Protein AF-A0A954X8K5-F1 (afdb_monomer)

pLDDT: mean 93.65, std 6.34, range [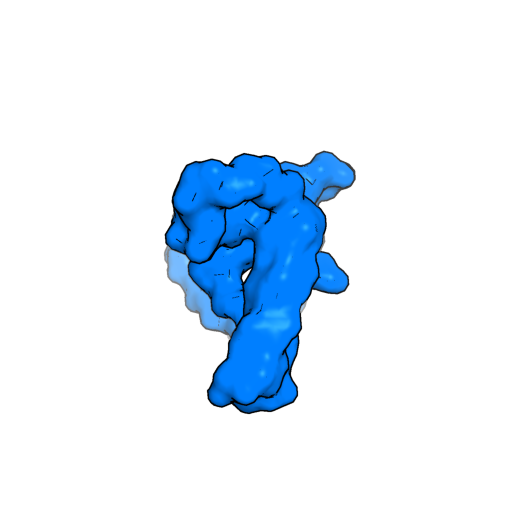58.38, 97.75]

Solvent-accessible surface area (backbone atoms only — not comparable to full-atom values): 5944 Å² total; per-residue (Å²): 126,47,57,43,73,37,19,64,62,40,15,60,72,76,40,69,89,68,79,51,52,36,67,55,29,44,54,52,52,26,53,54,33,31,76,76,71,71,41,59,78,76,60,70,95,43,46,41,54,51,51,54,73,51,75,42,65,50,98,85,74,42,83,75,48,76,46,67,44,48,72,92,75,37,46,44,72,56,34,52,50,52,51,56,51,47,38,57,73,64,69,59,64,86,84,85,80,91,126

Radius of gyration: 17.35 Å; Cα contacts (8 Å, |Δi|>4): 120; chains: 1; bounding box: 46×25×44 Å

Nearest PDB structures (foldseek):
  1qxx-assembly1_A-2  TM=3.710E-01  e=1.195E+00  Escherichia coli
  4egq-assembly5_D  TM=4.117E-01  e=3.309E+00  Burkholderia pseudomallei 1710b
  5na8-assembly1_A  TM=3.197E-01  e=1.988E+00  Bacteroides thetaiotaomicron VPI-5482

Structure (mmCIF, N/CA/C/O backbone):
data_AF-A0A954X8K5-F1
#
_entry.id   AF-A0A954X8K5-F1
#
loop_
_atom_site.group_PDB
_atom_site.id
_atom_site.type_symbol
_atom_site.label_atom_id
_atom_site.label_alt_id
_atom_site.label_comp_id
_atom_site.label_asym_id
_atom_site.label_entity_id
_atom_site.label_seq_id
_atom_site.pdbx_PDB_ins_code
_atom_site.Cartn_x
_atom_site.Cartn_y
_atom_site.Cartn_z
_atom_site.occupancy
_atom_site.B_iso_or_equiv
_atom_site.auth_seq_id
_atom_site.auth_comp_id
_atom_site.auth_asym_id
_atom_site.auth_atom_id
_atom_site.pdbx_PDB_model_num
ATOM 1 N N . MET A 1 1 ? 6.149 9.126 4.020 1.00 63.34 1 MET A N 1
ATOM 2 C CA . MET A 1 1 ? 5.017 8.317 4.517 1.00 63.34 1 MET A CA 1
ATOM 3 C C . MET A 1 1 ? 4.435 7.624 3.302 1.00 63.34 1 MET A C 1
ATOM 5 O O . MET A 1 1 ? 4.026 8.323 2.388 1.00 63.34 1 MET A O 1
ATOM 9 N N . GLU A 1 2 ? 4.518 6.299 3.244 1.00 77.75 2 GLU A N 1
ATOM 10 C CA . GLU A 1 2 ? 4.199 5.508 2.038 1.00 77.75 2 GLU A CA 1
ATOM 11 C C . GLU A 1 2 ? 2.743 5.021 2.029 1.00 77.75 2 GLU A C 1
ATOM 13 O O . GLU A 1 2 ? 2.115 4.886 0.979 1.00 77.75 2 GLU A O 1
ATOM 18 N N . SER A 1 3 ? 2.171 4.841 3.216 1.00 88.38 3 SER A N 1
ATOM 19 C CA . SER A 1 3 ? 0.795 4.418 3.444 1.00 88.38 3 SER A CA 1
ATOM 20 C C . SER A 1 3 ? 0.175 5.181 4.615 1.00 88.38 3 SER A C 1
ATOM 22 O O . SER A 1 3 ? 0.874 5.736 5.470 1.00 88.38 3 SER A O 1
ATOM 24 N N . VAL A 1 4 ? -1.155 5.210 4.659 1.00 93.44 4 VAL A N 1
ATOM 25 C CA . VAL A 1 4 ? -1.936 5.784 5.765 1.00 93.44 4 VAL A CA 1
ATOM 26 C C . VAL A 1 4 ? -3.015 4.810 6.205 1.00 93.44 4 VAL A C 1
ATOM 28 O O . VAL A 1 4 ? -3.489 4.006 5.407 1.00 93.44 4 VAL A O 1
ATOM 31 N N . ALA A 1 5 ? -3.424 4.884 7.470 1.00 95.31 5 ALA A N 1
ATOM 32 C CA . ALA A 1 5 ? -4.555 4.100 7.946 1.00 95.31 5 ALA A CA 1
ATOM 33 C C . ALA A 1 5 ? -5.865 4.594 7.309 1.00 95.31 5 ALA A C 1
ATOM 35 O O . ALA A 1 5 ? -6.159 5.790 7.311 1.00 95.31 5 ALA A O 1
ATOM 36 N N . ASP A 1 6 ? -6.669 3.663 6.814 1.00 96.06 6 ASP A N 1
ATOM 37 C CA . ASP A 1 6 ? -8.031 3.891 6.358 1.00 96.06 6 ASP A CA 1
ATOM 38 C C . ASP A 1 6 ? -8.956 4.024 7.570 1.00 96.06 6 ASP A C 1
ATOM 40 O O . ASP A 1 6 ? -9.464 3.045 8.121 1.00 96.06 6 ASP A O 1
ATOM 44 N N . GLY A 1 7 ? -9.167 5.261 8.016 1.00 96.19 7 GLY A N 1
ATOM 45 C CA . GLY A 1 7 ? -10.018 5.526 9.171 1.00 96.19 7 GLY A CA 1
ATOM 46 C C . GLY A 1 7 ? -11.491 5.172 8.946 1.00 96.19 7 GLY A C 1
ATOM 47 O O . GLY A 1 7 ? -12.183 4.871 9.918 1.00 96.19 7 GLY A O 1
ATOM 48 N N . GLN A 1 8 ? -11.978 5.151 7.697 1.00 95.38 8 GLN A N 1
ATOM 49 C CA . GLN A 1 8 ? -13.343 4.697 7.404 1.00 95.38 8 GLN A CA 1
ATOM 50 C C . GLN A 1 8 ? -13.455 3.183 7.609 1.00 95.38 8 GLN A C 1
ATOM 52 O O . GLN A 1 8 ? -14.392 2.707 8.261 1.00 95.38 8 GLN A O 1
ATOM 57 N N . LEU A 1 9 ? -12.469 2.425 7.126 1.00 96.06 9 LEU A N 1
ATOM 58 C CA . LEU A 1 9 ? -12.402 0.983 7.349 1.00 96.06 9 LEU A CA 1
ATOM 59 C C . LEU A 1 9 ? -12.200 0.647 8.834 1.00 96.06 9 LEU A C 1
ATOM 61 O O . LEU A 1 9 ? -12.860 -0.246 9.361 1.00 96.06 9 LEU A O 1
ATOM 65 N N . VAL A 1 10 ? -11.341 1.385 9.544 1.00 96.75 10 VAL A N 1
ATOM 66 C CA . VAL A 1 10 ? -11.159 1.198 10.994 1.00 96.75 10 VAL A CA 1
ATOM 67 C C . VAL A 1 10 ? -12.465 1.471 11.742 1.00 96.75 10 VAL A C 1
ATOM 69 O O . VAL A 1 10 ? -12.870 0.638 12.549 1.00 96.75 10 VAL A O 1
ATOM 72 N N . SER A 1 11 ? -13.147 2.587 11.458 1.00 97.12 11 SER A N 1
ATOM 73 C CA . SER A 1 11 ? -14.422 2.938 12.102 1.00 97.12 11 SER A CA 1
ATOM 74 C C . SER A 1 11 ? -15.478 1.849 11.889 1.00 97.12 11 SER A C 1
ATOM 76 O O . SER A 1 11 ? -16.049 1.336 12.850 1.00 97.12 11 SER A O 1
ATOM 7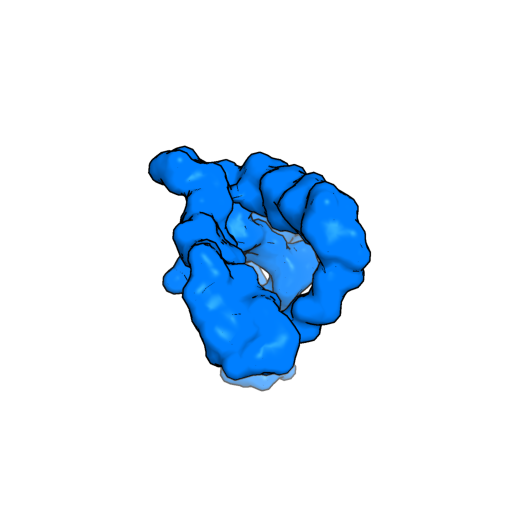8 N N . SER A 1 12 ? -15.667 1.414 10.640 1.00 95.56 12 SER A N 1
ATOM 79 C CA . SER A 1 12 ? -16.687 0.418 10.287 1.00 95.56 12 SER A CA 1
ATOM 80 C C . SER A 1 12 ? -16.431 -0.980 10.862 1.00 95.56 12 SER A C 1
ATOM 82 O O . SER A 1 12 ? -17.383 -1.653 11.251 1.00 95.56 12 SER A O 1
ATOM 84 N N . ILE A 1 13 ? -15.171 -1.423 10.935 1.00 96.31 13 ILE A N 1
ATOM 85 C CA . ILE A 1 13 ? -14.827 -2.790 11.358 1.00 96.31 13 ILE A CA 1
ATOM 86 C C . ILE A 1 13 ? -14.563 -2.894 12.862 1.00 96.31 13 ILE A C 1
ATOM 88 O O . ILE A 1 13 ? -14.936 -3.893 13.478 1.00 96.31 13 ILE A O 1
ATOM 92 N N . ARG A 1 14 ? -13.886 -1.908 13.466 1.00 95.19 14 ARG A N 1
ATOM 93 C CA . ARG A 1 14 ? -13.508 -1.960 14.890 1.00 95.19 14 ARG A CA 1
ATOM 94 C C . ARG A 1 14 ? -14.572 -1.384 15.815 1.00 95.19 14 ARG A C 1
ATOM 96 O O . ARG A 1 14 ? -14.689 -1.879 16.931 1.00 95.19 14 ARG A O 1
ATOM 103 N N . TYR A 1 15 ? -15.347 -0.402 15.352 1.00 96.44 15 TYR A N 1
ATOM 104 C CA . TYR A 1 15 ? -16.323 0.326 16.173 1.00 96.44 15 TYR A CA 1
ATOM 105 C C . TYR A 1 15 ? -17.711 0.394 15.508 1.00 96.44 15 TYR A C 1
ATOM 107 O O . TYR A 1 15 ? -18.275 1.483 15.336 1.00 96.44 15 TYR A O 1
ATOM 115 N N . PRO A 1 16 ? -18.283 -0.754 15.092 1.00 94.31 16 PRO A N 1
ATOM 116 C CA . PRO A 1 16 ? -19.572 -0.768 14.413 1.00 94.31 16 PRO A CA 1
ATOM 117 C C . PRO A 1 16 ? -20.664 -0.167 15.311 1.00 94.31 16 PRO A C 1
ATOM 119 O O . PRO A 1 16 ? -20.858 -0.588 16.447 1.00 94.31 16 PRO A O 1
ATOM 122 N N . GLY A 1 17 ? -21.397 0.818 14.786 1.00 93.12 17 GLY A N 1
ATOM 123 C CA . GLY A 1 17 ? -22.495 1.489 15.495 1.00 93.12 17 GLY A CA 1
ATOM 124 C C 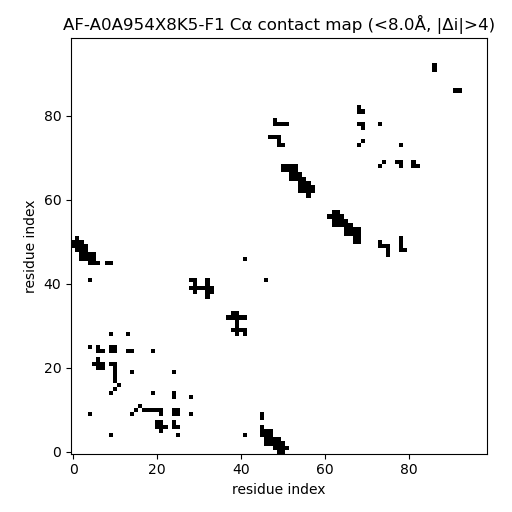. GLY A 1 17 ? -22.085 2.684 16.362 1.00 93.12 17 GLY A C 1
ATOM 125 O O . GLY A 1 17 ? -22.956 3.443 16.778 1.00 93.12 17 GLY A O 1
ATOM 126 N N . GLU A 1 18 ? -20.789 2.923 16.576 1.00 93.12 18 GLU A N 1
ATOM 127 C CA . GLU A 1 18 ? -20.309 4.057 17.384 1.00 93.12 18 GLU A CA 1
ATOM 128 C C . GLU A 1 18 ? -20.196 5.365 16.581 1.00 93.12 18 GLU A C 1
ATOM 130 O O . GLU A 1 18 ? -19.971 6.426 17.154 1.00 93.12 18 GLU A O 1
ATOM 135 N N . SER A 1 19 ? -20.390 5.304 15.255 1.00 90.06 19 SER A N 1
ATOM 136 C CA . SER A 1 19 ? -20.372 6.453 14.328 1.00 90.06 19 SER A CA 1
ATOM 137 C C . SER A 1 19 ? -19.145 7.364 14.479 1.00 90.06 19 SER A C 1
ATOM 139 O O . SER A 1 19 ? -19.233 8.571 14.255 1.00 90.06 19 SER A O 1
ATOM 141 N N . LEU A 1 20 ? -17.996 6.789 14.851 1.00 95.00 20 LEU A N 1
ATOM 142 C CA . LEU A 1 20 ? -16.751 7.534 15.018 1.00 95.00 20 LEU A CA 1
ATOM 143 C C . LEU A 1 20 ? -16.298 8.119 13.681 1.00 95.00 20 LEU A C 1
ATOM 145 O O . LEU A 1 20 ? -16.324 7.433 12.649 1.00 95.00 20 LEU A O 1
ATOM 149 N N . SER A 1 21 ? -15.803 9.357 13.706 1.00 97.19 21 SER A N 1
ATOM 150 C CA . SER A 1 21 ? -15.114 9.910 12.544 1.00 97.19 21 SER A CA 1
ATOM 151 C C . SER A 1 21 ? -13.829 9.113 12.249 1.00 97.19 21 SER A C 1
ATOM 153 O O . SER A 1 21 ? -13.250 8.504 13.156 1.00 97.19 21 SER A O 1
ATOM 155 N N . PRO A 1 22 ? -13.324 9.123 11.000 1.00 96.44 22 PRO A N 1
ATOM 156 C CA . PRO A 1 22 ? -12.107 8.394 10.633 1.00 96.44 22 PRO A CA 1
ATOM 157 C C . PRO A 1 22 ? -10.901 8.682 11.544 1.00 96.44 22 PRO A C 1
ATOM 159 O O . PRO A 1 22 ? -10.180 7.764 11.932 1.00 96.44 22 PRO A O 1
ATOM 162 N N . ASN A 1 23 ? -10.704 9.945 11.934 1.00 96.75 23 ASN A N 1
ATOM 163 C CA . ASN A 1 23 ? -9.583 10.353 12.784 1.00 96.75 23 ASN A CA 1
ATOM 164 C C . ASN A 1 23 ? -9.741 9.878 14.235 1.00 96.75 23 ASN A C 1
ATOM 166 O O . ASN A 1 23 ? -8.761 9.456 14.853 1.00 96.75 23 ASN A O 1
ATOM 170 N N . GLU A 1 24 ? -10.959 9.917 14.779 1.00 97.69 24 GLU A N 1
ATOM 171 C CA . GLU A 1 24 ? -11.253 9.395 16.119 1.00 97.69 24 GLU A CA 1
ATOM 172 C C . GLU A 1 24 ? -11.058 7.880 16.169 1.00 97.69 24 GLU A C 1
ATOM 174 O O . GLU A 1 24 ? -10.412 7.373 17.085 1.00 97.69 24 GLU A O 1
ATOM 179 N N . ALA A 1 25 ? -11.539 7.166 15.148 1.00 97.50 25 ALA A N 1
ATOM 180 C CA . ALA A 1 25 ? -11.385 5.721 15.038 1.00 97.50 25 ALA A CA 1
ATOM 181 C C . ALA A 1 25 ? -9.905 5.306 14.986 1.00 97.50 25 ALA A C 1
ATOM 183 O O . ALA A 1 25 ? -9.494 4.398 15.712 1.00 97.50 25 ALA A O 1
ATOM 184 N N . ILE A 1 26 ? -9.085 6.004 14.188 1.00 97.38 26 ILE A N 1
ATOM 185 C CA . ILE A 1 26 ? -7.627 5.801 14.149 1.00 97.38 26 ILE A CA 1
ATOM 186 C C . ILE A 1 26 ? -7.011 6.061 15.525 1.00 97.38 26 ILE A C 1
ATOM 188 O O . ILE A 1 26 ? -6.262 5.225 16.026 1.00 97.38 26 ILE A O 1
ATOM 192 N N . SER A 1 27 ? -7.328 7.198 16.147 1.00 97.56 27 SER A N 1
ATOM 193 C CA . SER A 1 27 ? -6.715 7.611 17.417 1.00 97.56 27 SER A CA 1
ATOM 194 C C . SER A 1 27 ? -7.032 6.629 18.544 1.00 97.56 27 SER A C 1
ATOM 196 O O . SER A 1 27 ? -6.135 6.210 19.275 1.00 97.56 27 SER A O 1
ATOM 198 N N 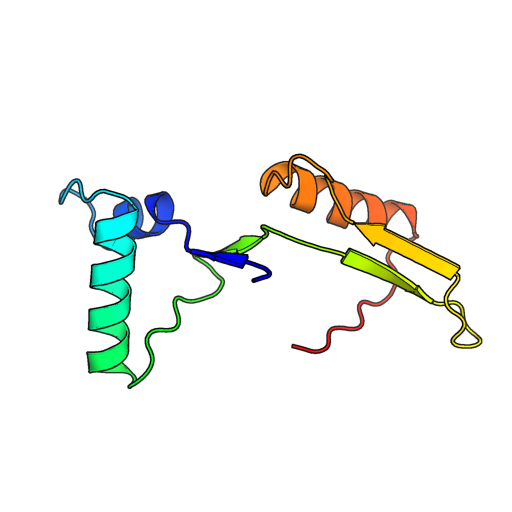. ARG A 1 28 ? -8.294 6.197 18.639 1.00 97.75 28 ARG A N 1
ATOM 199 C CA . ARG A 1 28 ? -8.724 5.187 19.606 1.00 97.75 28 ARG A CA 1
ATOM 200 C C . ARG A 1 28 ? -8.045 3.848 19.351 1.00 97.75 28 ARG A C 1
ATOM 202 O O . ARG A 1 28 ? -7.513 3.253 20.281 1.00 97.75 28 ARG A O 1
ATOM 209 N N . TYR A 1 29 ? -7.992 3.403 18.094 1.00 97.19 29 TYR A N 1
ATOM 210 C CA . TYR A 1 29 ? -7.386 2.112 17.780 1.00 97.19 29 TYR A CA 1
ATOM 211 C C . TYR A 1 29 ? -5.883 2.087 18.080 1.00 97.19 29 TYR A C 1
ATOM 213 O O . TYR A 1 29 ? -5.381 1.102 18.615 1.00 97.19 29 TYR A O 1
ATOM 221 N N . ARG A 1 30 ? -5.172 3.193 17.825 1.00 97.12 30 ARG A N 1
ATOM 222 C CA . ARG A 1 30 ? -3.770 3.357 18.234 1.00 97.12 30 ARG A CA 1
ATOM 223 C C . ARG A 1 30 ? -3.588 3.227 19.744 1.00 97.12 30 ARG A C 1
ATOM 225 O O . ARG A 1 30 ? -2.706 2.493 20.175 1.00 97.12 30 ARG A O 1
ATOM 232 N N . ALA A 1 31 ? -4.431 3.888 20.539 1.00 97.69 31 ALA A N 1
ATOM 233 C CA . ALA A 1 31 ? -4.366 3.798 21.997 1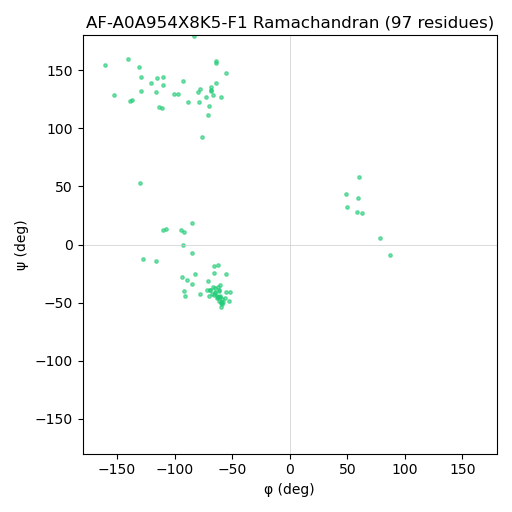.00 97.69 31 ALA A CA 1
ATOM 234 C C . ALA A 1 31 ? -4.579 2.357 22.496 1.00 97.69 31 ALA A C 1
ATOM 236 O O . ALA A 1 31 ? -3.798 1.863 23.308 1.00 97.69 31 ALA A O 1
ATOM 237 N N . GLU A 1 32 ? -5.571 1.650 21.947 1.00 97.00 32 GLU A N 1
ATOM 238 C CA . GLU A 1 32 ? -5.826 0.242 22.280 1.00 97.00 32 GLU A CA 1
ATOM 239 C C . GLU A 1 32 ? -4.657 -0.684 21.899 1.00 97.00 32 GLU A C 1
ATOM 241 O O . GLU A 1 32 ? -4.375 -1.656 22.602 1.00 97.00 32 GLU A O 1
ATOM 246 N N . LEU A 1 33 ? -3.979 -0.416 20.778 1.00 97.00 33 LEU A N 1
ATOM 247 C CA . LEU A 1 33 ? -2.817 -1.193 20.343 1.00 97.00 33 LEU A CA 1
ATOM 248 C C . LEU A 1 33 ? -1.610 -0.971 21.257 1.00 97.00 33 LEU A C 1
ATOM 250 O O . LEU A 1 33 ? -0.927 -1.942 21.593 1.00 97.00 33 LEU A O 1
ATOM 254 N N . VAL A 1 34 ? -1.386 0.264 21.715 1.00 97.31 34 VAL A N 1
ATOM 255 C CA . VAL A 1 34 ? -0.324 0.578 22.681 1.00 97.31 34 VAL A CA 1
ATOM 256 C C . VAL A 1 34 ? -0.564 -0.162 23.990 1.00 97.31 34 VAL A C 1
ATOM 258 O O . VAL A 1 34 ? 0.355 -0.792 24.503 1.00 97.31 34 VAL A O 1
ATOM 261 N N . GLU A 1 35 ? -1.794 -0.155 24.500 1.00 97.19 35 GLU A N 1
ATOM 262 C CA . GLU A 1 35 ? -2.138 -0.863 25.737 1.00 97.19 35 GLU A CA 1
ATOM 263 C C . GLU A 1 35 ? -1.911 -2.380 25.622 1.00 97.19 35 GLU A C 1
ATOM 265 O O . GLU A 1 35 ? -1.399 -3.010 26.545 1.00 97.19 35 GLU A O 1
ATOM 270 N N . LYS A 1 36 ? -2.257 -2.974 24.473 1.00 95.62 36 LYS A N 1
ATOM 271 C CA . LYS A 1 36 ? -2.196 -4.431 24.269 1.00 95.62 36 LYS A CA 1
ATOM 272 C C . LYS A 1 36 ? -0.822 -4.946 23.854 1.00 95.62 36 LYS A C 1
ATOM 274 O O . LYS A 1 36 ? -0.478 -6.080 24.174 1.00 95.62 36 LYS A O 1
ATOM 279 N N . THR A 1 37 ? -0.078 -4.164 23.078 1.00 95.56 37 THR A N 1
ATOM 280 C CA . THR A 1 37 ? 1.137 -4.626 22.384 1.00 95.56 37 THR A CA 1
ATOM 281 C C . THR A 1 37 ? 2.360 -3.748 22.637 1.00 95.56 37 THR A C 1
ATOM 283 O O . THR A 1 37 ? 3.471 -4.150 22.304 1.00 95.56 37 THR A O 1
ATOM 286 N N . GLY A 1 38 ? 2.179 -2.554 23.210 1.00 95.50 38 GLY A N 1
ATOM 287 C CA . GLY A 1 38 ? 3.235 -1.553 23.364 1.00 95.50 38 GLY A CA 1
ATOM 288 C C . GLY A 1 38 ? 3.546 -0.755 22.092 1.00 95.50 38 GLY A C 1
ATOM 289 O O . GLY A 1 38 ? 4.477 0.045 22.100 1.00 95.50 38 GLY A O 1
ATOM 290 N N . SER A 1 39 ? 2.789 -0.944 21.006 1.00 95.31 39 SER A N 1
ATOM 291 C CA . SER A 1 39 ? 2.967 -0.247 19.727 1.00 95.31 39 SER A CA 1
ATOM 292 C C . SER A 1 39 ? 1.653 0.361 19.243 1.00 95.31 39 SER A C 1
ATOM 294 O O . SER A 1 39 ? 0.601 -0.243 19.403 1.00 95.31 39 SER A O 1
ATOM 296 N N . ASP A 1 40 ? 1.704 1.533 18.613 1.00 95.06 40 ASP A N 1
ATOM 297 C CA . ASP A 1 40 ? 0.556 2.193 17.979 1.00 95.06 40 ASP A CA 1
ATOM 298 C C . ASP A 1 40 ? 0.396 1.828 16.489 1.00 95.06 40 ASP A C 1
ATOM 300 O O . ASP A 1 40 ? -0.395 2.440 15.763 1.00 95.06 40 ASP A O 1
ATOM 304 N N . PHE A 1 41 ? 1.141 0.832 16.006 1.00 94.69 41 PHE A N 1
ATOM 305 C CA . PHE A 1 41 ? 1.141 0.453 14.601 1.00 94.69 41 PHE A CA 1
ATOM 306 C C . PHE A 1 41 ? -0.172 -0.227 14.186 1.00 94.69 41 PHE A C 1
ATOM 308 O O . PHE A 1 41 ? -0.457 -1.369 14.552 1.00 94.69 41 PHE A O 1
ATOM 315 N N . ILE A 1 42 ? -0.960 0.459 13.354 1.00 94.94 42 ILE A N 1
ATOM 316 C CA . ILE A 1 42 ? -2.179 -0.098 12.758 1.00 94.94 42 ILE A CA 1
ATOM 317 C C . ILE A 1 42 ? -1.794 -1.122 11.672 1.00 94.94 42 ILE A C 1
ATOM 319 O O . ILE A 1 42 ? -1.056 -0.757 10.756 1.00 94.94 42 ILE A O 1
ATOM 323 N N . PRO A 1 43 ? -2.315 -2.368 11.704 1.00 93.88 43 PRO A N 1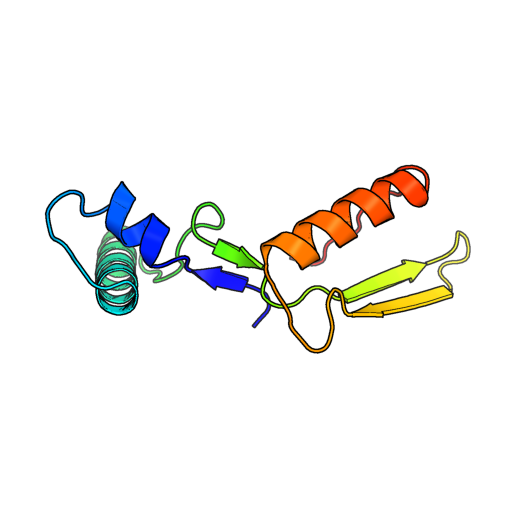
ATOM 324 C CA . PRO A 1 43 ? -1.959 -3.411 10.737 1.00 93.88 43 PRO A CA 1
ATOM 325 C C . PRO A 1 43 ? -2.165 -3.009 9.271 1.00 93.88 43 PRO A C 1
ATOM 327 O O . PRO A 1 43 ? -3.128 -2.315 8.947 1.00 93.88 43 PRO A O 1
ATOM 330 N N . TYR A 1 44 ? -1.325 -3.534 8.369 1.00 92.12 44 TYR A N 1
ATOM 331 C CA . TYR A 1 44 ? -1.375 -3.249 6.924 1.00 92.12 44 TYR A CA 1
ATOM 332 C C . TYR A 1 44 ? -2.730 -3.530 6.264 1.00 92.12 44 TYR A C 1
ATOM 334 O O . TYR A 1 44 ? -3.076 -2.887 5.282 1.00 92.12 44 TYR A O 1
ATOM 342 N N . THR A 1 45 ? -3.539 -4.434 6.823 1.00 93.69 45 THR A N 1
ATOM 343 C CA . THR A 1 45 ? -4.908 -4.704 6.349 1.00 93.69 45 THR A CA 1
ATOM 344 C C . THR A 1 45 ? -5.842 -3.497 6.456 1.00 93.69 45 THR A C 1
ATOM 346 O O . THR A 1 45 ? -6.901 -3.497 5.842 1.00 93.69 45 THR A O 1
ATOM 349 N N . PHE A 1 46 ? -5.475 -2.493 7.256 1.00 95.12 46 PHE A N 1
ATOM 350 C CA . PHE A 1 46 ? -6.193 -1.229 7.409 1.00 95.12 46 PHE A CA 1
ATOM 351 C C . PHE A 1 46 ? -5.4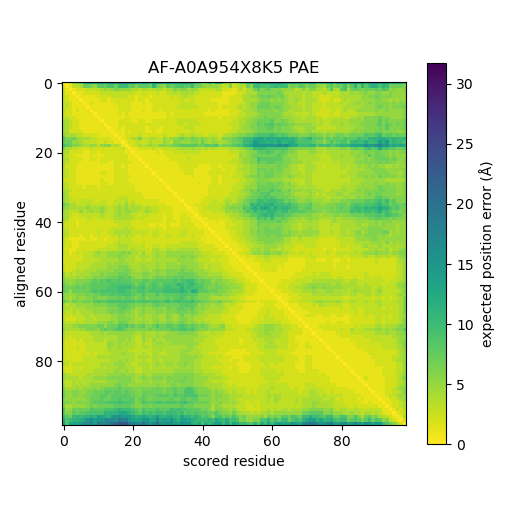59 -0.062 6.751 1.00 95.12 46 PHE A C 1
ATOM 353 O O . PHE A 1 46 ? -5.769 1.081 7.065 1.00 95.12 46 PHE A O 1
ATOM 360 N N . GLN A 1 47 ? -4.455 -0.305 5.909 1.00 94.56 47 GLN A N 1
ATOM 361 C CA . GLN A 1 47 ? -3.673 0.764 5.301 1.00 94.56 47 GLN A CA 1
ATOM 362 C C . GLN A 1 47 ? -3.947 0.893 3.804 1.00 94.56 47 GLN A C 1
ATOM 364 O O . GLN A 1 47 ? -4.125 -0.096 3.098 1.00 94.56 47 GLN A O 1
ATOM 369 N N . LEU A 1 48 ? -3.938 2.135 3.326 1.00 94.12 48 LEU A N 1
ATOM 370 C CA . LEU A 1 48 ? -4.009 2.487 1.913 1.00 94.12 48 LEU A CA 1
ATOM 371 C C . LEU A 1 48 ? -2.658 3.044 1.455 1.00 94.12 48 LEU A C 1
ATOM 373 O O . LEU A 1 48 ? -2.075 3.860 2.179 1.00 94.12 48 LEU A O 1
ATOM 377 N N . PRO A 1 49 ? -2.160 2.649 0.269 1.00 93.50 49 PRO A N 1
ATOM 378 C CA . PRO A 1 49 ? -0.957 3.244 -0.298 1.00 93.50 49 PRO A CA 1
ATOM 379 C C . PRO A 1 49 ? -1.239 4.696 -0.693 1.00 93.50 49 PRO A C 1
ATOM 381 O O . PRO A 1 49 ? -2.234 4.975 -1.360 1.00 93.50 49 PRO A O 1
ATOM 384 N N . VAL A 1 50 ? -0.359 5.615 -0.297 1.00 94.12 50 VAL A N 1
ATOM 385 C CA . VAL A 1 50 ? -0.437 7.042 -0.671 1.00 94.12 50 VAL A CA 1
ATOM 386 C C . VAL A 1 50 ? 0.746 7.491 -1.514 1.00 94.12 50 VAL A C 1
ATOM 388 O O . VAL A 1 50 ? 0.703 8.557 -2.113 1.00 94.12 50 VAL A O 1
ATOM 391 N N . SER A 1 51 ? 1.810 6.695 -1.580 1.00 93.81 51 SER A N 1
ATOM 392 C CA . SER A 1 51 ? 2.931 6.950 -2.475 1.00 93.81 51 SER A CA 1
ATOM 393 C C . SER A 1 51 ? 3.612 5.637 -2.822 1.00 93.81 51 SER A C 1
ATOM 395 O O . SER A 1 51 ? 3.945 4.855 -1.934 1.00 93.81 51 SER A O 1
ATOM 397 N N . VAL A 1 52 ? 3.804 5.393 -4.118 1.00 93.88 52 VAL A N 1
ATOM 398 C CA . VAL A 1 52 ? 4.543 4.235 -4.625 1.00 93.88 52 VAL A CA 1
ATOM 399 C C . VAL A 1 52 ? 5.442 4.703 -5.757 1.00 93.88 52 VAL A C 1
ATOM 401 O O . VAL A 1 52 ? 4.970 5.270 -6.742 1.00 93.88 52 VAL A O 1
ATOM 404 N N . VAL A 1 53 ? 6.737 4.430 -5.619 1.00 93.94 53 VAL A N 1
ATOM 405 C CA . VAL A 1 53 ? 7.743 4.674 -6.653 1.00 93.94 53 VAL A CA 1
ATOM 406 C C . VAL A 1 53 ? 8.322 3.333 -7.081 1.00 93.94 53 VAL A C 1
ATOM 408 O O . VAL A 1 53 ? 8.700 2.517 -6.243 1.00 93.94 53 VAL A O 1
ATOM 411 N N . VAL A 1 54 ? 8.389 3.095 -8.389 1.00 93.56 54 VAL A N 1
ATOM 412 C CA . VAL A 1 54 ? 8.901 1.849 -8.964 1.00 93.56 54 VAL A CA 1
ATOM 413 C C . VAL A 1 54 ? 10.190 2.137 -9.720 1.00 93.56 54 VAL A C 1
ATOM 415 O O . VAL A 1 54 ? 10.177 2.863 -10.712 1.00 93.56 54 VAL A O 1
ATOM 418 N N . ALA A 1 55 ? 11.288 1.528 -9.273 1.00 94.56 55 ALA A N 1
ATOM 419 C CA . ALA A 1 55 ? 12.555 1.498 -9.993 1.00 94.56 55 ALA A CA 1
ATOM 420 C C . ALA A 1 55 ? 12.678 0.186 -10.781 1.00 94.56 55 ALA A C 1
ATOM 422 O O . ALA A 1 55 ? 12.491 -0.899 -10.228 1.00 94.56 55 ALA A O 1
ATOM 423 N N . LYS A 1 56 ? 12.999 0.274 -12.072 1.00 93.56 56 LYS A N 1
ATOM 424 C CA . LYS A 1 56 ? 13.224 -0.889 -12.941 1.00 93.56 56 LYS A CA 1
ATOM 425 C C . LYS A 1 56 ? 14.717 -1.115 -13.093 1.00 93.56 56 LYS A C 1
ATOM 427 O O . LYS A 1 56 ? 15.440 -0.186 -13.443 1.00 93.56 56 LYS A O 1
ATOM 432 N N . ILE A 1 57 ? 15.156 -2.346 -12.865 1.00 94.12 57 ILE A N 1
ATOM 433 C CA . ILE A 1 57 ? 16.562 -2.746 -12.920 1.00 94.12 57 ILE A CA 1
ATOM 434 C C . ILE A 1 57 ? 16.730 -3.842 -13.978 1.00 94.12 57 ILE A C 1
ATOM 436 O O . ILE A 1 57 ? 15.873 -4.722 -14.083 1.00 94.12 57 ILE A O 1
ATOM 440 N N . ASP A 1 58 ? 17.800 -3.782 -14.774 1.00 93.44 58 ASP A N 1
ATOM 441 C CA . ASP A 1 58 ? 18.132 -4.829 -15.748 1.00 93.44 58 ASP A CA 1
ATOM 442 C C . ASP A 1 58 ? 18.903 -6.006 -15.116 1.00 93.44 58 ASP A C 1
ATOM 444 O O . ASP A 1 58 ? 19.198 -6.037 -13.919 1.00 93.44 58 ASP A O 1
ATOM 448 N N . THR A 1 59 ? 19.237 -7.009 -15.929 1.00 92.56 59 THR A N 1
ATOM 449 C CA . THR A 1 59 ? 19.997 -8.190 -15.485 1.00 92.56 59 THR A CA 1
ATOM 450 C C . THR A 1 59 ? 21.432 -7.875 -15.064 1.00 92.56 59 THR A C 1
ATOM 452 O O . THR A 1 59 ? 22.032 -8.670 -14.345 1.00 92.56 59 THR A O 1
ATOM 455 N N . ASP A 1 60 ? 21.969 -6.727 -15.479 1.00 96.06 60 ASP A N 1
ATOM 456 C CA . ASP A 1 60 ? 23.306 -6.247 -15.130 1.00 96.06 60 ASP A CA 1
ATOM 457 C C . ASP A 1 60 ? 23.276 -5.304 -13.911 1.00 96.06 60 ASP A C 1
ATOM 459 O O . ASP A 1 60 ? 24.267 -4.633 -13.612 1.00 96.06 60 ASP A O 1
ATOM 463 N N . LEU A 1 61 ? 22.143 -5.251 -13.199 1.00 92.31 61 LEU A N 1
ATOM 464 C CA . LEU A 1 61 ? 21.902 -4.401 -12.033 1.00 92.31 61 LEU A CA 1
ATOM 465 C C . LEU A 1 61 ? 21.968 -2.896 -12.333 1.00 92.31 61 LEU A C 1
ATOM 467 O O . LEU A 1 61 ? 22.260 -2.091 -11.445 1.00 92.31 61 LEU A O 1
ATOM 471 N N . ARG A 1 62 ? 21.673 -2.489 -13.571 1.00 95.75 62 ARG A N 1
ATOM 472 C CA . ARG A 1 62 ? 21.590 -1.075 -13.952 1.00 95.75 62 ARG A CA 1
ATOM 473 C C . ARG A 1 62 ? 20.167 -0.554 -13.833 1.00 95.75 62 ARG A C 1
ATOM 475 O O . ARG A 1 62 ? 19.207 -1.231 -14.195 1.00 95.75 62 ARG A O 1
ATOM 482 N N . LEU A 1 63 ? 20.045 0.686 -13.362 1.00 95.69 63 LEU A N 1
ATOM 483 C CA . LEU A 1 63 ? 18.776 1.404 -13.314 1.00 95.69 63 LEU A CA 1
ATOM 484 C C . LEU A 1 63 ? 18.323 1.772 -14.730 1.00 95.69 63 LEU A C 1
ATOM 486 O O . LEU A 1 63 ? 19.010 2.512 -15.429 1.00 95.69 63 LEU A O 1
ATOM 490 N N . ILE A 1 64 ? 17.163 1.257 -15.129 1.00 95.00 64 ILE A N 1
ATOM 491 C CA . ILE A 1 64 ? 16.540 1.518 -16.430 1.00 95.00 64 ILE A CA 1
ATOM 492 C C . ILE A 1 64 ? 15.601 2.721 -16.337 1.00 95.00 64 ILE A C 1
ATOM 494 O O . ILE A 1 64 ? 15.572 3.557 -17.234 1.00 95.00 64 ILE A O 1
ATOM 498 N N . ASP A 1 65 ? 14.792 2.773 -15.278 1.00 94.44 65 ASP A N 1
ATOM 499 C CA . ASP A 1 65 ? 13.673 3.708 -15.166 1.00 94.44 65 ASP A CA 1
ATOM 500 C C . ASP A 1 65 ? 13.239 3.877 -13.704 1.00 94.44 65 ASP A C 1
ATOM 502 O O . ASP A 1 65 ? 13.413 2.960 -12.895 1.00 94.44 65 ASP A O 1
ATOM 506 N N . VAL A 1 66 ? 12.643 5.025 -13.384 1.00 95.19 66 VAL A N 1
ATOM 507 C CA . VAL A 1 66 ? 12.022 5.329 -12.089 1.00 95.19 66 VAL A CA 1
ATOM 508 C C . VAL A 1 66 ? 10.726 6.081 -12.344 1.00 95.19 66 VAL A C 1
ATOM 510 O O . VAL A 1 66 ? 10.735 7.143 -12.959 1.00 95.19 66 VAL A O 1
ATOM 513 N N . VAL A 1 67 ? 9.616 5.554 -11.832 1.00 94.50 67 VAL A N 1
ATOM 514 C CA . VAL A 1 67 ? 8.296 6.171 -11.996 1.00 94.50 67 VAL A CA 1
ATOM 515 C C . VAL A 1 67 ? 7.579 6.307 -10.660 1.00 94.50 67 VAL A C 1
ATOM 517 O O . VAL A 1 67 ? 7.510 5.355 -9.884 1.00 94.50 67 VAL A O 1
ATOM 520 N N . SER A 1 68 ? 7.032 7.494 -10.413 1.00 95.94 68 SER A N 1
ATOM 521 C CA . SER A 1 68 ? 6.096 7.780 -9.324 1.00 95.94 68 SER A CA 1
ATOM 522 C C . SER A 1 68 ? 4.676 7.496 -9.811 1.00 95.94 68 SER A C 1
ATOM 524 O O . SER A 1 68 ? 4.257 8.014 -10.848 1.00 95.94 68 SER A O 1
ATOM 526 N N . LEU A 1 69 ? 3.950 6.608 -9.130 1.00 96.31 69 LEU A N 1
ATOM 527 C CA . LEU A 1 69 ? 2.623 6.190 -9.580 1.00 96.31 69 LEU A CA 1
ATOM 528 C C . LEU A 1 69 ? 1.555 7.226 -9.217 1.00 96.31 69 LEU A C 1
ATOM 530 O O . LEU A 1 69 ? 1.440 7.630 -8.063 1.00 96.31 69 LEU A O 1
ATOM 534 N N . ASP A 1 70 ? 0.734 7.572 -10.213 1.00 97.00 70 ASP A N 1
ATOM 535 C CA . ASP A 1 70 ? -0.392 8.514 -10.108 1.00 97.00 70 ASP A CA 1
ATOM 536 C C . ASP A 1 70 ? -0.000 9.929 -9.644 1.00 97.00 70 ASP A C 1
ATOM 538 O O . ASP A 1 70 ? -0.807 10.623 -9.039 1.00 97.00 70 ASP A O 1
ATOM 542 N N . GLU A 1 71 ? 1.232 10.371 -9.905 1.00 93.69 71 GLU A N 1
ATOM 543 C CA . GLU A 1 71 ? 1.617 11.766 -9.674 1.00 93.69 71 GLU A CA 1
ATOM 544 C C . GLU A 1 71 ? 0.890 12.702 -10.665 1.00 93.69 71 GLU A C 1
ATOM 546 O O . GLU A 1 71 ? 0.893 12.402 -11.867 1.00 93.69 71 GLU A O 1
ATOM 551 N N . PRO A 1 72 ? 0.341 13.855 -10.215 1.00 94.44 72 PRO A N 1
ATOM 552 C CA . PRO A 1 72 ? 0.382 14.430 -8.856 1.00 94.44 72 PRO A CA 1
ATOM 553 C C . PRO A 1 72 ? -0.785 14.077 -7.909 1.00 94.44 72 PRO A C 1
ATOM 555 O O . PRO A 1 72 ? -0.815 14.579 -6.785 1.00 94.44 72 PRO A O 1
ATOM 558 N N . GLU A 1 73 ? -1.772 13.288 -8.330 1.00 96.12 73 GLU A N 1
ATOM 559 C CA . GLU A 1 73 ? -3.021 13.077 -7.582 1.00 96.12 73 GLU A CA 1
ATOM 560 C C . GLU A 1 73 ? -2.943 12.025 -6.462 1.00 96.12 73 GLU A C 1
ATOM 562 O O . GLU A 1 73 ? -3.730 12.091 -5.516 1.00 96.12 73 GLU A O 1
ATOM 567 N N . PHE A 1 74 ? -2.024 11.063 -6.559 1.00 94.69 74 PHE A N 1
ATOM 568 C CA . PHE A 1 74 ? -1.729 10.032 -5.556 1.00 94.69 74 PHE A CA 1
ATOM 569 C C . PHE A 1 74 ? -2.958 9.284 -5.011 1.00 94.69 74 PHE A C 1
ATOM 571 O O . PHE A 1 74 ? -3.099 9.037 -3.809 1.00 94.69 74 PHE A O 1
ATOM 578 N N . ARG A 1 75 ? -3.886 8.903 -5.891 1.00 95.38 75 ARG A N 1
ATOM 579 C CA . ARG A 1 75 ? -5.134 8.238 -5.502 1.00 95.38 75 ARG A CA 1
ATOM 580 C C . ARG A 1 75 ? -4.862 6.754 -5.223 1.00 95.38 75 ARG A C 1
ATOM 582 O O . ARG A 1 75 ? -4.467 6.036 -6.144 1.00 95.38 75 ARG A O 1
ATOM 589 N N . PRO A 1 76 ? -5.166 6.226 -4.020 1.00 95.50 76 PRO A N 1
ATOM 590 C CA . PRO A 1 76 ? -4.782 4.860 -3.636 1.00 95.50 76 PRO A CA 1
ATOM 591 C C . PRO A 1 76 ? -5.255 3.755 -4.593 1.00 95.50 76 PRO A C 1
ATOM 593 O O . PRO A 1 76 ? -4.513 2.822 -4.906 1.00 95.50 76 PRO A O 1
ATOM 596 N N . HIS A 1 77 ? -6.489 3.863 -5.095 1.00 95.06 77 HIS A N 1
ATOM 597 C CA . HIS A 1 77 ? -7.065 2.882 -6.018 1.00 95.06 77 HIS A CA 1
ATOM 598 C C . HIS A 1 77 ? -6.418 2.932 -7.411 1.00 95.06 77 HIS A C 1
ATOM 600 O O . HIS A 1 77 ? -6.285 1.892 -8.050 1.00 95.06 77 HIS A O 1
ATOM 606 N N . VAL A 1 78 ? -5.967 4.108 -7.860 1.00 97.25 78 VAL A N 1
ATOM 607 C CA . VAL A 1 78 ? -5.265 4.268 -9.142 1.00 97.25 78 VAL A CA 1
ATOM 608 C C . VAL A 1 78 ? -3.818 3.802 -9.027 1.00 97.25 78 VAL A C 1
ATOM 610 O O . VAL A 1 78 ? -3.354 3.060 -9.886 1.00 97.25 78 VAL A O 1
ATOM 613 N N . ILE A 1 79 ? -3.136 4.140 -7.926 1.00 97.00 79 ILE A N 1
ATOM 614 C CA . ILE A 1 79 ? -1.807 3.601 -7.597 1.00 97.00 79 ILE A CA 1
ATOM 615 C C . ILE A 1 79 ? -1.834 2.068 -7.644 1.00 97.00 79 ILE A C 1
ATOM 617 O O . ILE A 1 79 ? -0.985 1.449 -8.284 1.00 97.00 79 ILE A O 1
ATOM 621 N N . THR A 1 80 ? -2.835 1.459 -7.001 1.00 95.50 80 THR A N 1
ATOM 622 C CA . THR A 1 80 ? -2.997 -0.000 -6.966 1.00 95.50 80 THR A CA 1
ATOM 623 C C . THR A 1 80 ? -3.225 -0.577 -8.368 1.00 95.50 80 THR A C 1
ATOM 625 O O . THR A 1 80 ? -2.572 -1.556 -8.728 1.00 95.50 80 THR A O 1
ATOM 628 N N . ASP A 1 81 ? -4.095 0.033 -9.183 1.00 97.12 81 ASP A N 1
ATOM 629 C CA . ASP A 1 81 ? -4.316 -0.384 -10.578 1.00 97.12 81 ASP A CA 1
ATOM 630 C C . ASP A 1 81 ? -3.025 -0.310 -11.407 1.00 97.12 81 ASP A C 1
ATOM 632 O O . ASP A 1 81 ? -2.617 -1.292 -12.031 1.00 97.12 81 ASP A O 1
ATOM 636 N N . TYR A 1 82 ? -2.336 0.834 -11.377 1.00 96.81 82 TYR A N 1
ATOM 637 C CA . TYR A 1 82 ? -1.109 1.059 -12.141 1.00 96.81 82 TYR A CA 1
ATOM 638 C C . TYR A 1 82 ? 0.008 0.102 -11.743 1.00 96.81 82 TYR A C 1
ATOM 640 O O . TYR A 1 82 ? 0.710 -0.408 -12.618 1.00 96.81 82 TYR A O 1
ATOM 648 N N . PHE A 1 83 ? 0.147 -0.188 -10.450 1.00 95.38 83 PHE A N 1
ATOM 649 C CA . PHE A 1 83 ? 1.130 -1.145 -9.964 1.00 95.38 83 PHE A CA 1
ATOM 650 C C . PHE A 1 83 ? 0.901 -2.538 -10.568 1.00 95.38 83 PHE A C 1
ATOM 652 O O . PHE A 1 83 ? 1.805 -3.103 -11.190 1.00 95.38 83 PHE A O 1
ATOM 659 N N . TRP A 1 84 ? -0.317 -3.079 -10.450 1.00 96.44 84 TRP A N 1
ATOM 660 C CA . TRP A 1 84 ? -0.622 -4.429 -10.933 1.00 96.44 84 TRP A CA 1
ATOM 661 C C . TRP A 1 84 ? -0.614 -4.533 -12.456 1.00 96.44 84 TRP A C 1
ATOM 663 O O . TRP A 1 84 ? -0.091 -5.507 -13.004 1.00 96.44 84 TRP A O 1
ATOM 673 N N . ARG A 1 85 ? -1.124 -3.514 -13.154 1.00 96.25 85 ARG A N 1
ATOM 674 C CA . ARG A 1 85 ? -1.062 -3.453 -14.620 1.00 96.25 85 ARG A CA 1
ATOM 675 C C . ARG A 1 85 ? 0.371 -3.352 -15.119 1.00 96.25 85 ARG A C 1
ATOM 677 O O . ARG A 1 85 ? 0.713 -4.021 -16.089 1.00 96.25 85 ARG A O 1
ATOM 684 N N . GLY A 1 86 ? 1.210 -2.558 -14.456 1.00 94.00 86 GLY A N 1
ATOM 685 C CA . GLY A 1 86 ? 2.637 -2.475 -14.751 1.00 94.00 86 GLY A CA 1
ATOM 686 C C . GLY A 1 86 ? 3.319 -3.828 -14.575 1.00 94.00 86 GLY A C 1
ATOM 687 O O . GLY A 1 86 ? 3.998 -4.294 -15.486 1.00 94.00 86 GLY A O 1
ATOM 688 N N . T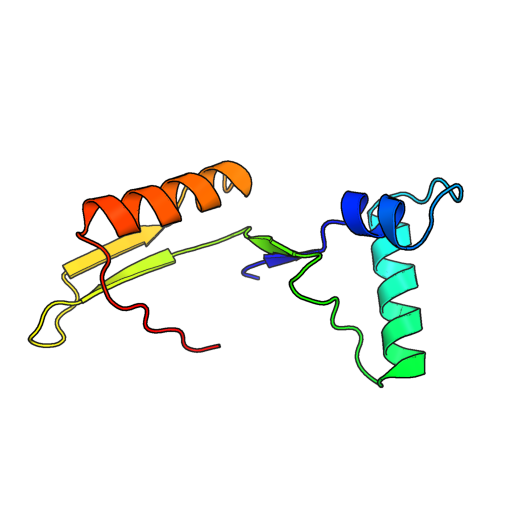RP A 1 87 ? 3.090 -4.498 -13.445 1.00 95.06 87 TRP A N 1
ATOM 689 C CA . TRP A 1 87 ? 3.654 -5.823 -13.184 1.00 95.06 87 TRP A CA 1
ATOM 690 C C . TRP A 1 87 ? 3.288 -6.847 -14.266 1.00 95.06 87 TRP A C 1
ATOM 692 O O . TRP A 1 87 ? 4.173 -7.534 -14.776 1.00 95.06 87 TRP A O 1
ATOM 702 N N . ASP A 1 88 ? 2.019 -6.917 -14.678 1.00 96.38 88 ASP A N 1
ATOM 703 C CA . ASP A 1 88 ? 1.602 -7.834 -15.744 1.00 96.38 88 ASP A CA 1
ATOM 704 C C . ASP A 1 88 ? 2.190 -7.430 -17.112 1.00 96.38 88 ASP A C 1
ATOM 706 O O . ASP A 1 88 ? 2.746 -8.273 -17.820 1.00 96.38 88 ASP A O 1
ATOM 710 N N . ALA A 1 89 ? 2.193 -6.132 -17.443 1.00 94.06 89 ALA A N 1
ATOM 711 C CA . ALA A 1 89 ? 2.775 -5.608 -18.684 1.00 94.06 89 ALA A CA 1
ATOM 712 C C . ALA A 1 89 ? 4.284 -5.888 -18.808 1.00 94.06 89 ALA A C 1
ATOM 714 O O . ALA A 1 89 ? 4.775 -6.173 -19.903 1.00 94.06 89 ALA A O 1
ATOM 715 N N . TYR A 1 90 ? 5.018 -5.876 -17.692 1.00 91.12 90 TYR A N 1
ATOM 716 C CA . TYR A 1 90 ? 6.443 -6.222 -17.636 1.00 91.12 90 TYR A CA 1
ATOM 717 C C . TYR A 1 90 ? 6.705 -7.728 -17.496 1.00 91.12 90 TYR A C 1
ATOM 719 O O . TYR A 1 90 ? 7.811 -8.130 -17.142 1.00 91.12 90 TYR A O 1
ATOM 727 N N . ARG A 1 91 ? 5.717 -8.573 -17.822 1.00 93.75 91 ARG A N 1
ATOM 728 C CA . ARG A 1 91 ? 5.809 -10.041 -17.765 1.00 93.75 91 ARG A CA 1
ATOM 729 C C . ARG A 1 91 ? 6.131 -10.568 -16.371 1.00 93.75 91 ARG A C 1
ATOM 731 O O . ARG A 1 91 ? 6.858 -11.548 -16.232 1.00 93.75 91 ARG A O 1
ATOM 738 N N . ARG A 1 92 ? 5.524 -9.952 -15.358 1.00 94.50 92 ARG A N 1
ATOM 739 C CA . ARG A 1 92 ? 5.528 -10.428 -13.973 1.00 94.50 92 ARG A CA 1
ATOM 740 C C . ARG A 1 92 ? 6.943 -10.525 -13.391 1.00 94.50 92 ARG A C 1
ATOM 742 O O . ARG A 1 92 ? 7.362 -11.612 -12.990 1.00 94.50 92 ARG A O 1
ATOM 749 N N . PRO A 1 93 ? 7.700 -9.411 -13.361 1.00 92.50 93 PRO A N 1
ATOM 750 C CA . PRO A 1 93 ? 9.049 -9.410 -12.814 1.00 92.50 93 PRO A CA 1
ATOM 751 C C . PRO A 1 93 ? 9.039 -9.739 -11.314 1.00 92.50 93 PRO A C 1
ATOM 753 O O . PRO A 1 93 ? 8.036 -9.549 -10.620 1.00 92.50 93 PRO A O 1
ATOM 756 N N . THR A 1 94 ? 10.178 -10.210 -10.806 1.00 92.56 94 THR A N 1
ATOM 757 C CA . THR A 1 94 ? 10.378 -10.429 -9.369 1.00 92.56 94 THR A CA 1
ATOM 758 C C . THR A 1 94 ? 10.374 -9.095 -8.632 1.00 92.56 94 THR A C 1
ATOM 760 O O . THR A 1 94 ? 11.122 -8.184 -8.986 1.00 92.56 94 THR A O 1
ATOM 763 N N . PHE A 1 95 ? 9.569 -8.994 -7.575 1.00 91.06 95 PHE A N 1
ATOM 764 C CA . PHE A 1 95 ? 9.635 -7.856 -6.669 1.00 91.06 95 PHE A CA 1
ATOM 765 C C . PHE A 1 95 ? 10.814 -7.991 -5.712 1.00 91.06 95 PHE A C 1
ATOM 767 O O . PHE A 1 95 ? 11.008 -9.033 -5.087 1.00 91.06 95 PHE A O 1
ATOM 774 N N . VAL A 1 96 ? 11.556 -6.900 -5.559 1.00 85.69 96 VAL A N 1
ATOM 775 C CA . VAL A 1 96 ? 12.519 -6.715 -4.477 1.00 85.69 96 VAL A CA 1
ATOM 776 C C . VAL A 1 96 ? 11.949 -5.625 -3.577 1.00 85.69 96 VAL A C 1
ATOM 778 O O . VAL A 1 96 ? 11.709 -4.510 -4.031 1.00 85.69 96 VAL A O 1
ATOM 781 N N . THR A 1 97 ? 11.669 -5.971 -2.324 1.00 73.12 97 THR A N 1
ATOM 782 C CA . THR A 1 97 ? 11.144 -5.059 -1.296 1.00 73.12 97 THR A CA 1
ATOM 783 C C . THR A 1 97 ? 12.180 -4.913 -0.185 1.00 73.12 97 THR A C 1
ATOM 785 O O . THR A 1 97 ? 12.859 -5.885 0.141 1.00 73.12 97 THR A O 1
ATOM 788 N N . PHE A 1 98 ? 12.296 -3.711 0.383 1.00 69.25 98 PHE A N 1
ATOM 789 C CA . PHE A 1 98 ? 13.253 -3.374 1.448 1.00 69.25 98 PHE A CA 1
ATOM 790 C C . PHE A 1 98 ? 12.585 -3.127 2.814 1.00 69.25 98 PHE A C 1
ATOM 792 O O . PHE A 1 98 ? 13.228 -2.584 3.709 1.00 69.25 98 PHE A O 1
ATOM 799 N N . ASN A 1 99 ? 11.304 -3.495 2.949 1.00 58.38 99 ASN A N 1
ATOM 800 C CA . ASN A 1 99 ? 10.526 -3.388 4.191 1.00 58.38 99 ASN A CA 1
ATOM 801 C C . ASN A 1 99 ? 10.995 -4.350 5.285 1.00 58.38 99 ASN A C 1
ATOM 803 O O . ASN A 1 99 ? 11.293 -5.517 4.940 1.00 58.38 99 ASN A O 1
#

Sequence (99 aa):
MESV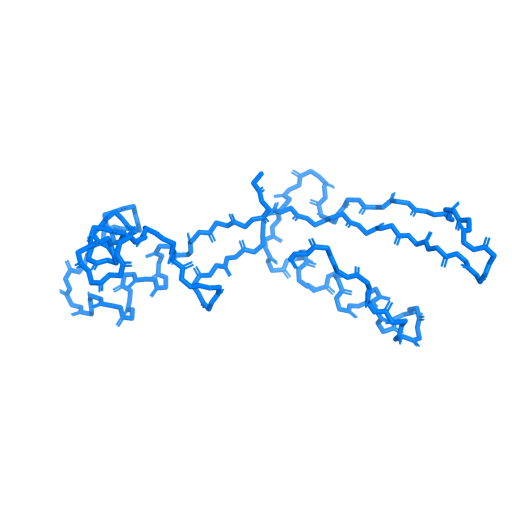ADGQLVSSIRYPGESLSPNEAISRYRAELVEKTGSDFIPYTFQLPVSVVVAKIDTDLRLIDVVSLDEPEFRPHVITDYFWRGWDAYRRPTFVTFN

Mean predicted aligned error: 4.19 Å

Secondary structure (DSSP, 8-state):
--EEE-HHHHHHHHSTTS---HHHHHHHHHHHHHHHHS-----GGGEEE---EEEEE-TTS-EEEEEETTTTT--HHHHHHHHHHHHHHTTSPPP----

Foldseek 3Di:
DFKDFQLVVLCCPVPNPPPDDSVRSLVVQLVVCCVVPVGSDDDPVRIFTQWDKDWDADPVRDTDDIDIFPPPPSDRVRSVVCVVVVCVVVVNDDDDDPD